Protein AF-A0A353LV54-F1 (afdb_monomer_lite)

Radius of gyration: 18.39 Å; chains: 1; bounding box: 52×42×46 Å

Secondary structure (DSSP, 8-state):
-----TT---------TT--SSS-----S-SS--EEESTTBTTTT--SGGGGG-TTSGGGTTSHHHHHHHHHHHHHTT--EEEEPP-SS--BTTTTBT--B--HHHHHHHHHTT-SSPEEEE---TTSS--HHHHHHHHHHH-

Sequence (143 aa):
MGKIGEHGKLVDIKRGPFDPGGQPTVDSPNDLWLGLFAWNANSGCTASRATLKHPDGGQQIWRWDNASQLLQQADRMGLEFHLAAARWVGHGGDSRFHESFLEALSATPAAAAITENILGLATGHVTYGFHPMHFAKFGATVD

Structure (mmCIF, N/CA/C/O backbone):
data_AF-A0A353LV54-F1
#
_entry.id   AF-A0A353LV54-F1
#
loop_
_atom_site.group_PDB
_atom_site.id
_atom_site.type_symbol
_atom_site.label_atom_id
_atom_site.label_alt_id
_atom_site.label_comp_id
_atom_site.label_asym_id
_atom_site.label_entity_id
_atom_site.label_seq_id
_atom_site.pdbx_PDB_ins_code
_atom_site.Cartn_x
_atom_site.Cartn_y
_atom_site.Cartn_z
_atom_site.occupancy
_atom_site.B_iso_or_equiv
_atom_site.auth_seq_id
_atom_site.auth_comp_id
_atom_site.auth_asym_id
_atom_site.auth_atom_id
_atom_site.pdbx_PDB_model_num
ATOM 1 N N . MET A 1 1 ? -25.049 14.490 25.457 1.00 41.12 1 MET A N 1
ATOM 2 C CA . MET A 1 1 ? -24.649 15.637 26.300 1.00 41.12 1 MET A CA 1
ATOM 3 C C . MET A 1 1 ? -23.149 15.825 26.116 1.00 41.12 1 MET A C 1
ATOM 5 O O . MET A 1 1 ? -22.396 14.971 26.552 1.00 41.12 1 MET A O 1
ATOM 9 N N . GLY A 1 2 ? -22.734 16.869 25.401 1.00 37.47 2 GLY A N 1
ATOM 10 C CA . GLY A 1 2 ? -21.333 17.209 25.132 1.00 37.47 2 GLY A CA 1
ATOM 11 C C . GLY A 1 2 ? -21.310 18.438 24.228 1.00 37.47 2 GLY A C 1
ATOM 12 O O . GLY A 1 2 ? -21.745 18.359 23.084 1.00 37.47 2 GLY A O 1
ATOM 13 N N . LYS A 1 3 ? -20.949 19.599 24.781 1.00 42.56 3 LYS A N 1
ATOM 14 C CA . LYS A 1 3 ? -20.939 20.876 24.059 1.00 42.56 3 LYS A CA 1
ATOM 15 C C . LYS A 1 3 ? -19.738 20.908 23.112 1.00 42.56 3 LYS A C 1
ATOM 17 O O . LYS A 1 3 ? -18.603 20.941 23.574 1.00 42.56 3 LYS A O 1
ATOM 22 N N . ILE A 1 4 ? -20.004 20.940 21.811 1.00 47.62 4 ILE A N 1
ATOM 23 C CA . ILE A 1 4 ? -19.052 21.416 20.803 1.00 47.62 4 ILE A CA 1
ATOM 24 C C . ILE A 1 4 ? -18.929 22.941 20.945 1.00 47.62 4 ILE A C 1
ATOM 26 O O . ILE A 1 4 ? -19.934 23.628 21.128 1.00 47.62 4 ILE A O 1
ATOM 30 N N . GLY A 1 5 ? -17.694 23.448 20.970 1.00 44.75 5 GLY A N 1
ATOM 31 C CA . GLY A 1 5 ? -17.368 24.839 21.298 1.00 44.75 5 GLY A CA 1
ATOM 32 C C . GLY A 1 5 ? -18.063 25.885 20.416 1.00 44.75 5 GLY A C 1
ATOM 33 O O . GLY A 1 5 ? -18.464 25.607 19.287 1.00 44.75 5 GLY A O 1
ATOM 34 N N . GLU A 1 6 ? -18.164 27.108 20.942 1.00 53.19 6 GLU A N 1
ATOM 35 C CA . GLU A 1 6 ? -18.958 28.257 20.455 1.00 53.19 6 GLU A CA 1
ATOM 36 C C . GLU A 1 6 ? -18.625 28.781 19.036 1.00 53.19 6 GLU A C 1
ATOM 38 O O . GLU A 1 6 ? -19.168 29.794 18.598 1.00 53.19 6 GLU A O 1
ATOM 43 N N . HIS A 1 7 ? -17.779 28.085 18.272 1.00 55.62 7 HIS A N 1
ATOM 44 C CA . HIS A 1 7 ? -17.372 28.473 16.916 1.00 55.62 7 HIS A CA 1
ATOM 45 C C . HIS A 1 7 ? -17.544 27.373 15.853 1.00 55.62 7 HIS A C 1
ATOM 47 O O . HIS A 1 7 ? -17.161 27.572 14.700 1.00 55.62 7 HIS A O 1
ATOM 53 N N . GLY A 1 8 ? -18.151 26.231 16.188 1.00 53.44 8 GLY A N 1
ATOM 54 C CA . GLY A 1 8 ? -18.493 25.211 15.195 1.00 53.44 8 GLY A CA 1
ATOM 55 C C . GLY A 1 8 ? -19.695 25.638 14.351 1.00 53.44 8 GLY A C 1
ATOM 56 O O . GLY A 1 8 ? -20.818 25.672 14.848 1.00 53.44 8 GLY A O 1
ATOM 57 N N . LYS A 1 9 ? -19.497 25.944 13.061 1.00 52.66 9 LYS A N 1
ATOM 58 C CA . LYS A 1 9 ? -20.625 26.016 12.119 1.00 52.66 9 LYS A CA 1
ATOM 59 C C . LYS A 1 9 ? -21.262 24.629 12.038 1.00 52.66 9 LYS A C 1
ATOM 61 O O . LYS A 1 9 ? -20.608 23.684 11.606 1.00 52.66 9 LYS A O 1
ATOM 66 N N . LEU A 1 10 ? -22.535 24.521 12.414 1.00 56.22 10 LEU A N 1
ATOM 67 C CA . LEU A 1 10 ? -23.354 23.362 12.068 1.00 56.22 10 LEU A CA 1
ATOM 68 C C . LEU A 1 10 ? -23.458 23.323 10.540 1.00 56.22 10 LEU A C 1
ATOM 70 O O . LEU A 1 10 ? -24.070 24.200 9.929 1.00 56.22 10 LEU A O 1
ATOM 74 N N . VAL A 1 11 ? -22.778 22.361 9.920 1.00 56.69 11 VAL A N 1
ATOM 75 C CA . VAL A 1 11 ? -22.895 22.110 8.484 1.00 56.69 11 VAL A CA 1
ATOM 76 C C . VAL A 1 11 ? -24.176 21.318 8.273 1.00 56.69 11 VAL A C 1
ATOM 78 O O . VAL A 1 11 ? -24.394 20.297 8.920 1.00 56.69 11 VAL A O 1
ATOM 81 N N . ASP A 1 12 ? -25.029 21.806 7.381 1.00 60.03 12 ASP A N 1
ATOM 82 C CA . ASP A 1 12 ? -26.249 21.110 6.997 1.00 60.03 12 ASP A CA 1
ATOM 83 C C . ASP A 1 12 ? -25.862 19.853 6.197 1.00 60.03 12 ASP A C 1
ATOM 85 O O . ASP A 1 12 ? -25.416 19.944 5.049 1.00 60.03 12 ASP A O 1
ATOM 89 N N . ILE A 1 13 ? -25.943 18.678 6.829 1.00 63.44 13 ILE A N 1
ATOM 90 C CA . ILE A 1 13 ? -25.617 17.398 6.189 1.00 63.44 13 ILE A CA 1
ATOM 91 C C . ILE A 1 13 ? -26.779 17.036 5.261 1.00 63.44 13 ILE A C 1
ATOM 93 O O . ILE A 1 13 ? -27.743 16.379 5.654 1.00 63.44 13 ILE A O 1
ATOM 97 N N . LYS A 1 14 ? -26.699 17.486 4.006 1.00 56.94 14 LYS A N 1
ATOM 98 C CA . LYS A 1 14 ? -27.649 17.091 2.963 1.00 56.94 14 LYS A CA 1
ATOM 99 C C . LYS A 1 14 ? -27.369 15.654 2.533 1.00 56.94 14 LYS A C 1
ATOM 101 O O . LYS A 1 14 ? -26.435 15.407 1.776 1.00 56.94 14 LYS A O 1
ATOM 106 N N . ARG A 1 15 ? -28.204 14.723 2.993 1.00 59.19 15 ARG A N 1
ATOM 107 C CA . ARG A 1 15 ? -28.181 13.325 2.548 1.00 59.19 15 ARG A CA 1
ATOM 108 C C . ARG A 1 15 ? -28.816 13.216 1.164 1.00 59.19 15 ARG A C 1
ATOM 110 O O . ARG A 1 15 ? -29.955 13.640 0.964 1.00 59.19 15 ARG A O 1
ATOM 117 N N . GLY A 1 16 ? -28.065 12.701 0.196 1.00 62.25 16 GLY A N 1
ATOM 118 C CA . GLY A 1 16 ? -28.590 12.399 -1.135 1.00 62.25 16 GLY A CA 1
ATOM 119 C C . GLY A 1 16 ? -29.460 11.134 -1.121 1.00 62.25 16 GLY A C 1
ATOM 120 O O . GLY A 1 16 ? -29.338 10.321 -0.212 1.00 62.25 16 GLY A O 1
ATOM 121 N N . PRO A 1 17 ? -30.301 10.899 -2.143 1.00 61.00 17 PRO A N 1
ATOM 122 C CA . PRO A 1 17 ? -31.118 9.679 -2.244 1.00 61.00 17 PRO A CA 1
ATOM 123 C C . PRO A 1 17 ? -30.295 8.382 -2.397 1.00 61.00 17 PRO A C 1
ATOM 125 O O . PRO A 1 17 ? -30.857 7.295 -2.327 1.00 61.00 17 PRO A O 1
ATOM 128 N N . PHE A 1 18 ? -28.980 8.502 -2.605 1.00 55.41 18 PHE A N 1
ATOM 129 C CA . PHE A 1 18 ? -28.014 7.402 -2.683 1.00 55.41 18 PHE A CA 1
ATOM 130 C C . PHE A 1 18 ? -26.989 7.436 -1.540 1.00 55.41 18 PHE A C 1
ATOM 132 O O . PHE A 1 18 ? -25.956 6.787 -1.638 1.00 55.41 18 PHE A O 1
ATOM 139 N N . ASP A 1 19 ? -27.232 8.231 -0.496 1.00 58.50 19 ASP A N 1
ATOM 140 C CA . ASP A 1 19 ? -26.390 8.271 0.697 1.00 58.50 19 ASP A CA 1
ATOM 141 C C . ASP A 1 19 ? -26.791 7.113 1.633 1.00 58.50 19 ASP A C 1
ATOM 143 O O . ASP A 1 19 ? -27.881 7.170 2.215 1.00 58.50 19 ASP A O 1
ATOM 147 N N . PRO A 1 20 ? -25.964 6.059 1.790 1.00 57.34 20 PRO A N 1
ATOM 148 C CA . PRO A 1 20 ? -26.290 4.908 2.634 1.00 57.34 20 PRO A CA 1
ATOM 149 C C . PRO A 1 20 ? -26.291 5.231 4.141 1.00 57.34 20 PRO A C 1
ATOM 151 O O . PRO A 1 20 ? -26.580 4.353 4.948 1.00 57.34 20 PRO A O 1
ATOM 154 N N . GLY A 1 21 ? -26.013 6.479 4.537 1.00 57.75 21 GLY A N 1
ATOM 155 C CA . GLY A 1 21 ? -25.902 6.899 5.936 1.00 57.75 21 GLY A CA 1
ATOM 156 C C . GLY A 1 21 ? -24.558 7.543 6.284 1.00 57.75 21 GLY A C 1
ATOM 157 O O . GLY A 1 21 ? -24.277 7.716 7.469 1.00 57.75 21 GLY A O 1
ATOM 158 N N . GLY A 1 22 ? -23.767 7.932 5.280 1.00 54.16 22 GLY A N 1
ATOM 159 C CA . GLY A 1 22 ? -22.385 8.397 5.383 1.00 54.16 22 GLY A CA 1
ATOM 160 C C . GLY A 1 22 ? -21.384 7.421 4.754 1.00 54.16 22 GLY A C 1
ATOM 161 O O . GLY A 1 22 ? -21.727 6.295 4.405 1.00 54.16 22 GLY A O 1
ATOM 162 N N . GLN A 1 23 ? -20.127 7.858 4.606 1.00 57.06 23 GLN A N 1
ATOM 163 C CA . GLN A 1 23 ? -19.002 6.922 4.458 1.00 57.06 23 GLN A CA 1
ATOM 164 C C . GLN A 1 23 ? -18.913 6.041 5.716 1.00 57.06 23 GLN A C 1
ATOM 166 O O . GLN A 1 23 ? -19.336 6.513 6.778 1.00 57.06 23 GLN A O 1
ATOM 171 N N . PRO A 1 24 ? -18.344 4.822 5.636 1.00 56.62 24 PRO A N 1
ATOM 172 C CA . PRO A 1 24 ? -18.054 4.017 6.816 1.00 56.62 24 PRO A CA 1
ATOM 173 C C . PRO A 1 24 ? -17.394 4.892 7.879 1.00 56.62 24 PRO A C 1
ATOM 175 O O . PRO A 1 24 ? -16.369 5.533 7.624 1.00 56.62 24 PRO A O 1
ATOM 178 N N . THR A 1 25 ? -18.018 4.988 9.051 1.00 57.50 25 THR A N 1
ATOM 179 C CA . THR A 1 25 ? -17.421 5.681 10.186 1.00 57.50 25 THR A CA 1
ATOM 180 C C . THR A 1 25 ? -16.302 4.798 10.697 1.00 57.50 25 THR A C 1
ATOM 182 O O . THR A 1 25 ? -16.524 3.840 11.432 1.00 57.50 25 THR A O 1
ATOM 185 N N . VAL A 1 26 ? -15.091 5.090 10.240 1.00 63.94 26 VAL A N 1
ATOM 186 C CA . VAL A 1 26 ? -13.870 4.614 10.880 1.00 63.94 26 VAL A CA 1
ATOM 187 C C . VAL A 1 26 ? -13.774 5.309 12.230 1.00 63.94 26 VAL A C 1
ATOM 189 O O . VAL A 1 26 ? -13.315 6.446 12.334 1.00 63.94 26 VAL A O 1
ATOM 192 N N . ASP A 1 27 ? -14.284 4.641 13.255 1.00 74.31 27 ASP A N 1
ATOM 193 C CA . ASP A 1 27 ? -14.126 5.076 14.632 1.00 74.31 27 ASP A CA 1
ATOM 194 C C . ASP A 1 27 ? -12.737 4.639 15.104 1.00 74.31 27 ASP A C 1
ATOM 196 O O . ASP A 1 27 ? -12.442 3.449 15.194 1.00 74.31 27 ASP A O 1
ATOM 200 N N . SER A 1 28 ? -11.871 5.606 15.407 1.00 83.75 28 SER A N 1
ATOM 201 C CA . SER A 1 28 ? -10.602 5.349 16.092 1.00 83.75 28 SER A CA 1
ATOM 202 C C . SER A 1 28 ? -10.646 5.956 17.493 1.00 83.75 28 SER A C 1
ATOM 204 O O . SER A 1 28 ? -11.153 7.070 17.659 1.00 83.75 28 SER A O 1
ATOM 206 N N . PRO A 1 29 ? -10.099 5.268 18.512 1.00 86.44 29 PRO A N 1
ATOM 207 C CA . PRO A 1 29 ? -9.936 5.838 19.845 1.00 86.44 29 PRO A CA 1
ATOM 208 C C . PRO A 1 29 ? -8.820 6.898 19.915 1.00 86.44 29 PRO A C 1
ATOM 210 O O . PRO A 1 29 ? -8.644 7.510 20.968 1.00 86.44 29 PRO A O 1
ATOM 213 N N . ASN A 1 30 ? -8.047 7.091 18.839 1.00 87.31 30 ASN A N 1
ATOM 214 C CA . ASN A 1 30 ? -6.890 7.979 18.800 1.00 87.31 30 ASN A CA 1
ATOM 215 C C . ASN A 1 30 ? -7.223 9.327 18.143 1.00 87.31 30 ASN A C 1
ATOM 217 O O . ASN A 1 30 ? -7.805 9.385 17.060 1.00 87.31 30 ASN A O 1
ATOM 221 N N . ASP A 1 31 ? -6.743 10.417 18.750 1.00 91.31 31 ASP A N 1
ATOM 222 C CA . ASP A 1 31 ? -6.840 11.771 18.178 1.00 91.31 31 ASP A CA 1
ATOM 223 C C . ASP A 1 31 ? -5.971 11.947 16.916 1.00 91.31 31 ASP A C 1
ATOM 225 O O . ASP A 1 31 ? -6.236 12.813 16.080 1.00 91.31 31 ASP A O 1
ATOM 229 N N . LEU A 1 32 ? -4.913 11.138 16.780 1.00 93.75 32 LEU A N 1
ATOM 230 C CA . LEU A 1 32 ? -4.019 11.111 15.625 1.00 93.75 32 LEU A CA 1
ATOM 231 C C . LEU A 1 32 ? -4.088 9.744 14.956 1.00 93.75 32 LEU A C 1
ATOM 233 O O . LEU A 1 32 ? -3.754 8.741 15.581 1.00 93.75 32 LEU A O 1
ATOM 237 N N . TRP A 1 33 ? -4.432 9.734 13.671 1.00 94.38 33 TRP A N 1
ATOM 238 C CA . TRP A 1 33 ? -4.431 8.514 12.873 1.00 94.38 33 TRP A CA 1
ATOM 239 C C . TRP A 1 33 ? -3.066 8.264 12.258 1.00 94.38 33 TRP A C 1
ATOM 241 O O . TRP A 1 33 ? -2.437 9.164 11.691 1.00 94.38 33 TRP A O 1
ATOM 251 N N . LEU A 1 34 ? -2.638 7.014 12.326 1.00 96.19 34 LEU A N 1
ATOM 252 C CA . LEU A 1 34 ? -1.410 6.524 11.736 1.00 96.19 34 LEU A CA 1
ATOM 253 C C . LEU A 1 34 ? -1.747 5.422 10.737 1.00 96.19 34 LEU A C 1
ATOM 255 O O . LEU A 1 34 ? -2.635 4.601 10.950 1.00 96.19 34 LEU A O 1
ATOM 259 N N . GLY A 1 35 ? -1.005 5.385 9.633 1.00 95.56 35 GLY A N 1
ATOM 260 C CA . GLY A 1 35 ? -1.267 4.405 8.595 1.00 95.56 35 GLY A CA 1
ATOM 261 C C . GLY A 1 35 ? -0.050 3.994 7.792 1.00 95.56 35 GLY A C 1
ATOM 262 O O . GLY A 1 35 ? 0.969 4.688 7.743 1.00 95.56 35 GLY A O 1
ATOM 263 N N . LEU A 1 36 ? -0.174 2.836 7.148 1.00 95.94 36 LEU A N 1
ATOM 264 C CA . LEU A 1 36 ? 0.842 2.309 6.245 1.00 95.94 36 LEU A CA 1
ATOM 265 C C . LEU A 1 36 ? 0.659 2.864 4.840 1.00 95.94 36 LEU A C 1
ATOM 267 O O . LEU A 1 36 ? -0.406 2.734 4.243 1.00 95.94 36 LEU A O 1
ATOM 271 N N . PHE A 1 37 ? 1.727 3.401 4.259 1.00 96.75 37 PHE A N 1
ATOM 272 C CA . PHE A 1 37 ? 1.704 3.924 2.898 1.00 96.75 37 PHE A CA 1
ATOM 273 C C . PHE A 1 37 ? 2.697 3.203 1.987 1.00 96.75 37 PHE A C 1
ATOM 275 O O . PHE A 1 37 ? 3.799 2.853 2.409 1.00 96.75 37 PHE A O 1
ATOM 282 N N . ALA A 1 38 ? 2.300 3.012 0.723 1.00 95.00 38 ALA A N 1
ATOM 283 C CA . ALA A 1 38 ? 3.124 2.433 -0.343 1.00 95.00 38 ALA A CA 1
ATOM 284 C C . ALA A 1 38 ? 3.684 1.031 -0.028 1.00 95.00 38 ALA A C 1
ATOM 286 O O . ALA A 1 38 ? 4.717 0.632 -0.564 1.00 95.00 38 ALA A O 1
ATOM 287 N N . TRP A 1 39 ? 2.987 0.259 0.810 1.00 95.44 39 TRP A N 1
ATOM 288 C CA . TRP A 1 39 ? 3.334 -1.130 1.128 1.00 95.44 39 TRP A CA 1
ATOM 289 C C . TRP A 1 39 ? 3.267 -2.048 -0.103 1.00 95.44 39 TRP A C 1
ATOM 291 O O . TRP A 1 39 ? 3.985 -3.039 -0.189 1.00 95.44 39 TRP A O 1
ATOM 301 N N . ASN A 1 40 ? 2.434 -1.693 -1.083 1.00 96.50 40 ASN A N 1
ATOM 302 C CA . ASN A 1 40 ? 2.197 -2.444 -2.312 1.00 96.50 40 ASN A CA 1
ATOM 303 C C . ASN A 1 40 ? 3.231 -2.168 -3.416 1.00 96.50 40 ASN A C 1
ATOM 305 O O . ASN A 1 40 ? 3.039 -2.633 -4.536 1.00 96.50 40 ASN A O 1
ATOM 309 N N . ALA A 1 41 ? 4.292 -1.404 -3.139 1.00 95.31 41 ALA A N 1
ATOM 310 C CA . ALA A 1 41 ? 5.314 -1.012 -4.109 1.00 95.31 41 ALA A CA 1
ATOM 311 C C . ALA A 1 41 ? 6.716 -1.388 -3.617 1.00 95.31 41 ALA A C 1
ATOM 313 O O . ALA A 1 41 ? 7.040 -1.203 -2.444 1.00 95.31 41 ALA A O 1
ATOM 314 N N . ASN A 1 42 ? 7.586 -1.882 -4.502 1.00 93.62 42 ASN A N 1
ATOM 315 C CA . ASN A 1 42 ? 8.973 -2.131 -4.121 1.00 93.62 42 ASN A CA 1
ATOM 316 C C . ASN A 1 42 ? 9.651 -0.839 -3.640 1.00 93.62 42 ASN A C 1
ATOM 318 O O . ASN A 1 42 ? 9.474 0.243 -4.192 1.00 93.62 42 ASN A O 1
ATOM 322 N N . SER A 1 43 ? 10.450 -0.971 -2.590 1.00 93.00 43 SER A N 1
ATOM 323 C CA . SER A 1 43 ? 11.164 0.106 -1.903 1.00 93.00 43 SER A CA 1
ATOM 324 C C . SER A 1 43 ? 10.295 1.127 -1.167 1.00 93.00 43 SER A C 1
ATOM 326 O O . SER A 1 43 ? 10.852 2.087 -0.634 1.00 93.00 43 SER A O 1
ATOM 328 N N . GLY A 1 44 ? 8.975 0.926 -1.068 1.00 91.88 44 GLY A N 1
ATOM 329 C CA . GLY A 1 44 ? 8.082 1.767 -0.264 1.00 91.88 44 GLY A CA 1
ATOM 330 C C . GLY A 1 44 ? 8.252 3.250 -0.580 1.00 91.88 44 GLY A C 1
ATOM 331 O O . GLY A 1 44 ? 8.132 3.660 -1.728 1.00 91.88 44 GLY A O 1
ATOM 332 N N . CYS A 1 45 ? 8.603 4.065 0.414 1.00 92.25 45 CYS A N 1
ATOM 333 C CA . CYS A 1 45 ? 8.874 5.498 0.228 1.00 92.25 45 CYS A CA 1
ATOM 334 C C . CYS A 1 45 ? 10.371 5.838 0.092 1.00 92.25 45 CYS A C 1
ATOM 336 O O . CYS A 1 45 ? 10.762 6.996 0.224 1.00 92.25 45 CYS A O 1
ATOM 338 N N . THR A 1 46 ? 11.239 4.851 -0.136 1.00 91.88 46 THR A N 1
ATOM 339 C CA . THR A 1 46 ? 12.697 5.023 -0.106 1.00 91.88 46 THR A CA 1
ATOM 340 C C . THR A 1 46 ? 13.323 4.860 -1.491 1.00 91.88 46 THR A C 1
ATOM 342 O O . THR A 1 46 ? 13.731 3.771 -1.897 1.00 91.88 46 THR A O 1
ATOM 345 N N . ALA A 1 47 ? 13.492 5.974 -2.204 1.00 92.31 47 ALA A N 1
ATOM 346 C CA . ALA A 1 47 ? 14.159 6.022 -3.507 1.00 92.31 47 ALA A CA 1
ATOM 347 C C . ALA A 1 47 ? 15.697 5.939 -3.385 1.00 92.31 47 ALA A C 1
ATOM 349 O O . ALA A 1 47 ? 16.416 6.894 -3.668 1.00 92.31 47 ALA A O 1
ATOM 350 N N . SER A 1 48 ? 16.225 4.795 -2.935 1.00 91.62 48 SER A N 1
ATOM 351 C CA . SER A 1 48 ? 17.665 4.605 -2.707 1.00 91.62 48 SER A CA 1
ATOM 352 C C . SER A 1 48 ? 18.158 3.213 -3.091 1.00 91.62 48 SER A C 1
ATOM 354 O O . SER A 1 48 ? 17.492 2.207 -2.843 1.00 91.62 48 SER A O 1
ATOM 356 N N . ARG A 1 49 ? 19.401 3.145 -3.593 1.00 91.50 49 ARG A N 1
ATOM 357 C CA . ARG A 1 49 ? 20.143 1.894 -3.841 1.00 91.50 49 ARG A CA 1
ATOM 358 C C . ARG A 1 49 ? 20.365 1.067 -2.572 1.00 91.50 49 ARG A C 1
ATOM 360 O O . ARG A 1 49 ? 20.628 -0.126 -2.667 1.00 91.50 49 ARG A O 1
ATOM 367 N N . ALA A 1 50 ? 20.258 1.670 -1.386 1.00 89.75 50 ALA A N 1
ATOM 368 C CA . ALA A 1 50 ? 20.342 0.937 -0.124 1.00 89.75 50 ALA A CA 1
ATOM 369 C C . ALA A 1 50 ? 19.276 -0.170 -0.024 1.00 89.75 50 ALA A C 1
ATOM 371 O O . ALA A 1 50 ? 19.552 -1.231 0.528 1.00 89.75 50 ALA A O 1
ATOM 372 N N . THR A 1 51 ? 18.105 0.035 -0.637 1.00 90.12 51 THR A N 1
ATOM 373 C CA . THR A 1 51 ? 17.010 -0.950 -0.653 1.00 90.12 51 THR A CA 1
ATOM 374 C C . THR A 1 51 ? 17.357 -2.236 -1.407 1.00 90.12 51 THR A C 1
ATOM 376 O O . THR A 1 51 ? 16.768 -3.273 -1.126 1.00 90.12 51 THR A O 1
ATOM 379 N N . LEU A 1 52 ? 18.341 -2.195 -2.315 1.00 87.38 52 LEU A N 1
ATOM 380 C CA . LEU A 1 52 ? 18.786 -3.341 -3.118 1.00 87.38 52 LEU A CA 1
ATOM 381 C C . LEU A 1 52 ? 19.685 -4.312 -2.348 1.00 87.38 52 LEU A C 1
ATOM 383 O O . LEU A 1 52 ? 19.893 -5.435 -2.795 1.00 87.38 52 LEU A O 1
ATOM 387 N N . LYS A 1 53 ? 20.271 -3.877 -1.227 1.00 85.62 53 LYS A N 1
ATOM 388 C CA . LYS A 1 53 ? 21.285 -4.660 -0.505 1.00 85.62 53 LYS A CA 1
ATOM 389 C C . LYS A 1 53 ? 20.703 -5.842 0.266 1.00 85.62 53 LYS A C 1
ATOM 391 O O . LYS A 1 53 ? 21.434 -6.777 0.574 1.00 85.62 53 LYS A O 1
ATOM 396 N N . HIS A 1 54 ? 19.416 -5.782 0.594 1.00 78.00 54 HIS A N 1
ATOM 397 C CA . HIS A 1 54 ? 18.746 -6.783 1.410 1.00 78.00 54 HIS A CA 1
ATOM 398 C C . HIS A 1 54 ? 17.716 -7.516 0.548 1.00 78.00 54 HIS A C 1
ATOM 400 O O . HIS A 1 54 ? 16.729 -6.891 0.152 1.00 78.00 54 HIS A O 1
ATOM 406 N N . PRO A 1 55 ? 17.932 -8.809 0.243 1.00 65.75 55 PRO A N 1
ATOM 407 C CA . PRO A 1 55 ? 17.056 -9.564 -0.644 1.00 65.75 55 PRO A CA 1
ATOM 408 C C . PRO A 1 55 ? 15.639 -9.719 -0.098 1.00 65.75 55 PRO A C 1
ATOM 410 O O . PRO A 1 55 ? 14.749 -9.857 -0.923 1.00 65.75 55 PRO 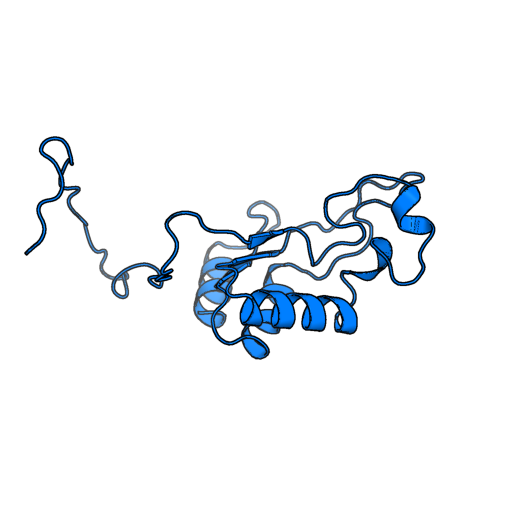A O 1
ATOM 413 N N . ASP A 1 56 ? 15.436 -9.597 1.220 1.00 70.62 56 ASP A N 1
ATOM 414 C CA . ASP A 1 56 ? 14.126 -9.596 1.900 1.00 70.62 56 ASP A CA 1
ATOM 415 C C . ASP A 1 56 ? 13.711 -8.193 2.391 1.00 70.62 56 ASP A C 1
ATOM 417 O O . ASP A 1 56 ? 12.744 -8.028 3.127 1.00 70.62 56 ASP A O 1
ATOM 421 N N . GLY A 1 57 ? 14.481 -7.161 2.030 1.00 75.56 57 GLY A N 1
ATOM 422 C CA . GLY A 1 57 ? 14.276 -5.790 2.493 1.00 75.56 57 GLY A CA 1
ATOM 423 C C . GLY A 1 57 ? 13.273 -5.009 1.645 1.00 75.56 57 GLY A C 1
ATOM 424 O O . GLY A 1 57 ? 12.363 -5.563 1.030 1.00 75.56 57 GLY A O 1
ATOM 425 N N . GLY A 1 58 ? 13.477 -3.689 1.564 1.00 83.06 58 GLY A N 1
ATOM 426 C CA . GLY A 1 58 ? 12.571 -2.753 0.886 1.00 83.06 58 GLY A CA 1
ATOM 427 C C . GLY A 1 58 ? 12.106 -3.204 -0.504 1.00 83.06 58 GLY A C 1
ATOM 428 O O . GLY A 1 58 ? 10.947 -3.012 -0.849 1.00 83.06 58 GLY A O 1
ATOM 429 N N . GLN A 1 59 ? 12.959 -3.867 -1.288 1.00 90.12 59 GLN A N 1
ATOM 430 C CA . GLN A 1 59 ? 12.621 -4.330 -2.641 1.00 90.12 59 GLN A CA 1
ATOM 431 C C . GLN A 1 59 ? 11.511 -5.389 -2.707 1.00 90.12 59 GLN A C 1
ATOM 433 O O . GLN A 1 59 ? 10.871 -5.518 -3.748 1.00 90.12 59 GLN A O 1
ATOM 438 N N . GLN A 1 60 ? 11.257 -6.132 -1.629 1.00 92.31 60 GLN A N 1
ATOM 439 C CA . GLN A 1 60 ? 10.278 -7.223 -1.632 1.00 92.31 60 GLN A CA 1
ATOM 440 C C . GLN A 1 60 ? 9.024 -6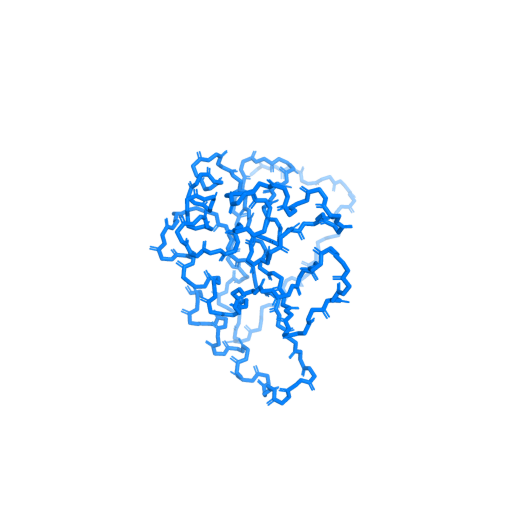.939 -0.819 1.00 92.31 60 GLN A C 1
ATOM 442 O O . GLN A 1 60 ? 8.176 -7.825 -0.735 1.00 92.31 60 GLN A O 1
ATOM 447 N N . ILE A 1 61 ? 8.881 -5.753 -0.220 1.00 91.69 61 ILE A N 1
ATOM 448 C CA . ILE A 1 61 ? 7.738 -5.461 0.664 1.00 91.69 61 ILE A CA 1
ATOM 449 C C . ILE A 1 61 ? 6.388 -5.677 -0.032 1.00 91.69 61 ILE A C 1
ATOM 451 O O . ILE A 1 61 ? 5.438 -6.113 0.598 1.00 91.69 61 ILE A O 1
ATOM 455 N N . TRP A 1 62 ? 6.340 -5.439 -1.345 1.00 93.75 62 TRP A N 1
ATOM 456 C CA . TRP A 1 62 ? 5.149 -5.580 -2.179 1.00 93.75 62 TRP A CA 1
ATOM 457 C C . TRP A 1 62 ? 4.778 -7.030 -2.496 1.00 93.75 62 TRP A C 1
ATOM 459 O O . TRP A 1 62 ? 3.660 -7.278 -2.939 1.00 93.75 62 TRP A O 1
ATOM 469 N N . ARG A 1 63 ? 5.697 -7.995 -2.340 1.00 95.25 63 ARG A N 1
ATOM 470 C CA . ARG A 1 63 ? 5.371 -9.405 -2.581 1.00 95.25 63 ARG A CA 1
ATOM 471 C C . ARG A 1 63 ? 4.293 -9.818 -1.596 1.00 95.25 63 ARG A C 1
ATOM 473 O O . ARG A 1 63 ? 4.427 -9.533 -0.411 1.00 95.25 63 ARG A O 1
ATOM 480 N N . TRP A 1 64 ? 3.261 -10.505 -2.079 1.00 95.56 64 TRP A N 1
ATOM 481 C CA . TRP A 1 64 ? 2.062 -10.777 -1.286 1.00 95.56 64 TRP A CA 1
ATOM 482 C C . TRP A 1 64 ? 2.355 -11.403 0.084 1.00 95.56 64 TRP A C 1
ATOM 484 O O . TRP A 1 64 ? 1.835 -10.926 1.087 1.00 95.56 64 TRP A O 1
ATOM 494 N N . ASP A 1 65 ? 3.252 -12.387 0.158 1.00 95.25 65 ASP A N 1
ATOM 495 C CA . ASP A 1 65 ? 3.625 -13.032 1.425 1.00 95.25 65 ASP A CA 1
ATOM 496 C C . ASP A 1 65 ? 4.237 -12.057 2.448 1.00 95.25 65 ASP A C 1
ATOM 498 O O . ASP A 1 65 ? 4.010 -12.203 3.645 1.00 95.25 65 ASP A O 1
ATOM 502 N N . ASN A 1 66 ? 4.973 -11.037 1.994 1.00 94.50 66 ASN A N 1
ATOM 503 C CA . ASN A 1 66 ? 5.547 -10.002 2.859 1.00 94.50 66 ASN A CA 1
ATOM 504 C C . ASN A 1 66 ? 4.518 -8.913 3.184 1.00 94.50 66 ASN A C 1
ATOM 506 O O . ASN A 1 66 ? 4.381 -8.496 4.334 1.00 94.50 66 ASN A O 1
ATOM 510 N N . ALA A 1 67 ? 3.785 -8.463 2.166 1.00 96.06 67 ALA A N 1
ATOM 511 C CA . ALA A 1 67 ? 2.765 -7.432 2.283 1.00 96.06 67 ALA A CA 1
ATOM 512 C C . ALA A 1 67 ? 1.646 -7.852 3.244 1.00 96.06 67 ALA A C 1
ATOM 514 O O . ALA A 1 67 ? 1.269 -7.080 4.120 1.00 96.06 67 ALA A O 1
ATOM 515 N N . SER A 1 68 ? 1.154 -9.086 3.116 1.00 97.31 68 SE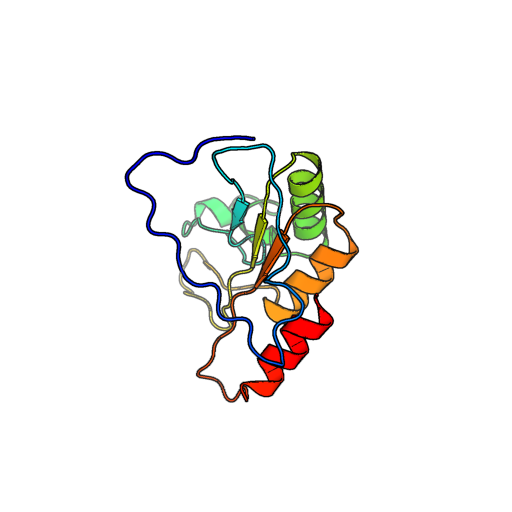R A N 1
ATOM 516 C CA . SER A 1 68 ? 0.112 -9.646 3.983 1.00 97.31 68 SER A CA 1
ATOM 517 C C . SER A 1 68 ? 0.543 -9.683 5.448 1.00 97.31 68 SER A C 1
ATOM 519 O O . SER A 1 68 ? -0.204 -9.228 6.312 1.00 97.31 68 SER A O 1
ATOM 521 N N . GLN A 1 69 ? 1.770 -10.127 5.737 1.00 96.94 69 GLN A N 1
ATOM 522 C CA . GLN A 1 69 ? 2.320 -10.112 7.095 1.00 96.94 69 GLN A CA 1
ATOM 523 C C . GLN A 1 69 ? 2.411 -8.689 7.661 1.00 96.94 69 GLN A C 1
ATOM 525 O O . GLN A 1 69 ? 2.036 -8.461 8.812 1.00 96.94 69 GLN A O 1
ATOM 530 N N . LEU A 1 70 ? 2.868 -7.727 6.851 1.00 96.00 70 LEU A N 1
ATOM 5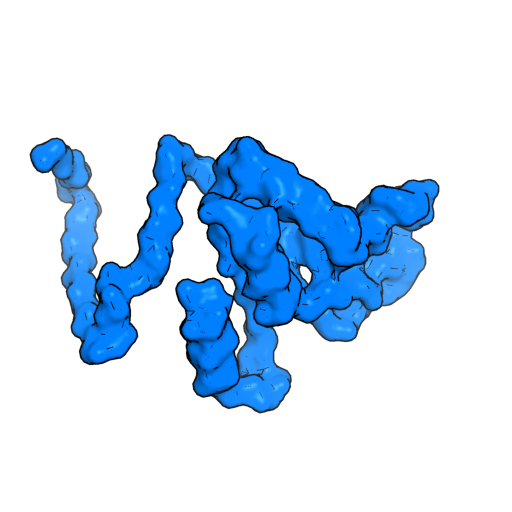31 C CA . LEU A 1 70 ? 2.963 -6.318 7.235 1.00 96.00 70 LEU A CA 1
ATOM 532 C C . LEU A 1 70 ? 1.583 -5.711 7.538 1.00 96.00 70 LEU A C 1
ATOM 534 O O . LEU A 1 70 ? 1.425 -5.034 8.551 1.00 96.00 70 LEU A O 1
ATOM 538 N N . LEU A 1 71 ? 0.587 -5.977 6.690 1.00 98.06 71 LEU A N 1
ATOM 539 C CA . LEU A 1 71 ? -0.790 -5.504 6.853 1.00 98.06 71 LEU A CA 1
ATOM 540 C C . LEU A 1 71 ? -1.448 -6.080 8.106 1.00 98.06 71 LEU A C 1
ATOM 542 O O . LEU A 1 71 ? -1.980 -5.333 8.919 1.00 98.06 71 LEU A O 1
ATOM 546 N N . GLN A 1 72 ? -1.343 -7.392 8.310 1.00 98.31 72 GLN A N 1
ATOM 547 C CA . GLN A 1 72 ? -1.865 -8.045 9.509 1.00 98.31 72 GLN A CA 1
ATOM 548 C C . GLN A 1 72 ? -1.179 -7.551 10.783 1.00 98.31 72 GLN A C 1
ATOM 550 O O . GLN A 1 72 ? -1.799 -7.460 11.840 1.00 98.31 72 GLN A O 1
ATOM 555 N N . GLN A 1 73 ? 0.120 -7.252 10.715 1.00 98.00 73 GLN A N 1
ATOM 556 C CA . GLN A 1 73 ? 0.827 -6.668 11.846 1.00 98.00 73 GLN A CA 1
ATOM 557 C C . GLN A 1 73 ? 0.343 -5.245 12.134 1.00 98.00 73 GLN A C 1
ATOM 559 O O . GLN A 1 73 ? 0.138 -4.919 13.298 1.00 98.00 73 GLN A O 1
ATOM 564 N N . ALA A 1 74 ? 0.141 -4.424 11.104 1.00 97.44 74 ALA A N 1
ATOM 565 C CA . ALA A 1 74 ? -0.396 -3.076 11.249 1.00 97.44 74 ALA A CA 1
ATOM 566 C C . ALA A 1 74 ? -1.798 -3.063 11.861 1.00 97.44 74 ALA A C 1
ATOM 568 O O . ALA A 1 74 ? -2.050 -2.296 12.788 1.00 97.44 74 ALA A O 1
ATOM 569 N N . ASP A 1 75 ? -2.660 -3.962 11.397 1.00 97.19 75 ASP A N 1
ATOM 570 C CA . ASP A 1 75 ? -4.002 -4.165 11.932 1.00 97.19 75 ASP A CA 1
ATOM 571 C C . ASP A 1 75 ? -3.964 -4.552 13.420 1.00 97.19 75 ASP A C 1
ATOM 573 O O . ASP A 1 75 ? -4.562 -3.886 14.261 1.00 97.19 75 ASP A O 1
ATOM 577 N N . ARG A 1 76 ? -3.137 -5.543 13.792 1.00 97.12 76 ARG A N 1
ATOM 578 C CA . ARG A 1 76 ? -2.933 -5.935 15.203 1.00 97.12 76 ARG A CA 1
ATOM 579 C C . ARG A 1 76 ? -2.324 -4.835 16.074 1.00 97.12 76 ARG A C 1
ATOM 581 O O . ARG A 1 76 ? -2.504 -4.855 17.288 1.00 97.12 76 ARG A O 1
ATOM 588 N N . MET A 1 77 ? -1.559 -3.921 15.481 1.00 96.12 77 MET A N 1
ATOM 589 C CA . MET A 1 77 ? -0.989 -2.763 16.174 1.00 96.12 77 MET A CA 1
ATOM 590 C C . MET A 1 77 ? -2.007 -1.634 16.372 1.00 96.12 77 MET A C 1
ATOM 592 O O . MET A 1 77 ? -1.702 -0.689 17.097 1.00 96.12 77 MET A O 1
ATOM 596 N N . GLY A 1 78 ? -3.191 -1.729 15.762 1.00 94.19 78 GLY A N 1
ATOM 597 C CA . GLY A 1 78 ? -4.227 -0.705 15.839 1.00 94.19 78 GLY A CA 1
ATOM 598 C C . GLY A 1 78 ? -3.942 0.518 14.968 1.00 94.19 78 GLY A C 1
ATOM 599 O O . GLY A 1 78 ? -4.373 1.609 15.323 1.00 94.19 78 GLY A O 1
ATOM 600 N N . LEU A 1 79 ? -3.199 0.363 13.863 1.00 95.75 79 LEU A N 1
ATOM 601 C CA . LEU A 1 79 ? -3.098 1.418 12.849 1.00 95.75 79 LEU A CA 1
ATOM 602 C C . LEU A 1 79 ? -4.458 1.597 12.165 1.00 95.75 79 LEU A C 1
ATOM 604 O O . LEU A 1 79 ? -5.102 0.617 11.800 1.00 95.75 79 LEU A O 1
ATOM 608 N N . GLU A 1 80 ? -4.881 2.842 11.961 1.00 95.31 80 GLU A N 1
ATOM 609 C CA . GLU A 1 80 ? -6.232 3.143 11.483 1.00 95.31 80 GLU A CA 1
ATOM 610 C C . GLU A 1 80 ? -6.433 2.839 10.006 1.00 95.31 80 GLU A C 1
ATOM 612 O O . GLU A 1 80 ? -7.542 2.510 9.593 1.00 95.31 80 GLU A O 1
ATOM 617 N N . PHE A 1 81 ? -5.389 2.977 9.186 1.00 96.00 81 PHE A N 1
ATOM 618 C CA . PHE A 1 81 ? -5.530 2.782 7.749 1.00 96.00 81 PHE A CA 1
ATOM 619 C C . PHE A 1 81 ? -4.264 2.271 7.066 1.00 96.00 81 PHE A C 1
ATOM 621 O O . PHE A 1 81 ? -3.135 2.440 7.529 1.00 96.00 81 PHE A O 1
ATOM 628 N N . HIS A 1 82 ? -4.447 1.713 5.878 1.00 97.12 82 HIS A N 1
ATOM 629 C CA . HIS A 1 82 ? -3.383 1.552 4.903 1.00 97.12 82 HIS A CA 1
ATOM 630 C C . HIS A 1 82 ? -3.787 2.196 3.578 1.00 97.12 82 HIS A C 1
ATOM 632 O O . HIS A 1 82 ? -4.949 2.173 3.185 1.00 97.12 82 HIS A O 1
ATOM 638 N N . LEU A 1 83 ? -2.819 2.726 2.837 1.00 97.38 83 LEU A N 1
ATOM 639 C CA . LEU A 1 83 ? -3.037 3.319 1.523 1.00 97.38 83 LEU A CA 1
ATOM 640 C C . LEU A 1 83 ? -2.133 2.657 0.482 1.00 97.38 83 LEU A C 1
ATOM 642 O O . LEU A 1 83 ? -0.906 2.814 0.500 1.00 97.38 83 LEU A O 1
ATOM 646 N N . ALA A 1 84 ? -2.766 1.930 -0.439 1.00 96.94 84 ALA A N 1
ATOM 647 C CA . ALA A 1 84 ? -2.111 1.337 -1.596 1.00 96.94 84 ALA A CA 1
ATOM 648 C C . ALA A 1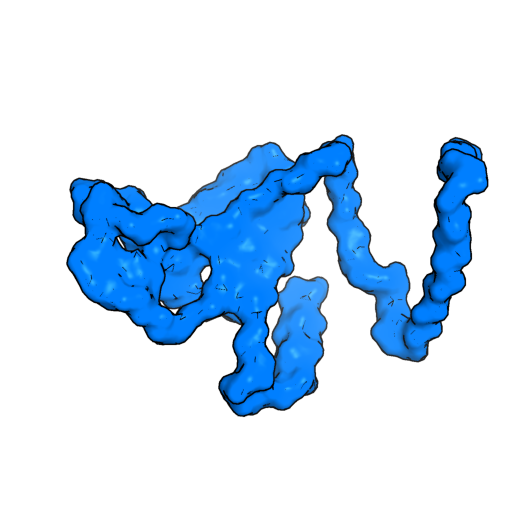 84 ? -1.892 2.401 -2.685 1.00 96.94 84 ALA A C 1
ATOM 650 O O . ALA A 1 84 ? -2.832 3.044 -3.161 1.00 96.94 84 ALA A O 1
ATOM 651 N N . ALA A 1 85 ? -0.637 2.588 -3.091 1.00 95.81 85 ALA A N 1
ATOM 652 C CA . ALA A 1 85 ? -0.254 3.556 -4.109 1.00 95.81 85 ALA A CA 1
ATOM 653 C C . ALA A 1 85 ? -0.546 3.017 -5.517 1.00 95.81 85 ALA A C 1
ATOM 655 O O . ALA A 1 85 ? -0.231 1.871 -5.830 1.00 95.81 85 ALA A O 1
ATOM 656 N N . ALA A 1 86 ? -1.086 3.856 -6.402 1.00 93.75 86 ALA A N 1
ATOM 657 C CA . ALA A 1 86 ? -1.354 3.464 -7.782 1.00 93.75 86 ALA A CA 1
ATOM 658 C C . ALA A 1 86 ? -0.211 3.862 -8.707 1.00 93.75 86 ALA A C 1
ATOM 660 O O . ALA A 1 86 ? 0.083 5.048 -8.886 1.00 93.75 86 ALA A O 1
ATOM 661 N N . ARG A 1 87 ? 0.387 2.876 -9.372 1.00 89.88 87 ARG A N 1
ATOM 662 C CA . ARG A 1 87 ? 1.396 3.101 -10.404 1.00 89.88 87 ARG A CA 1
ATOM 663 C C . ARG A 1 87 ? 1.504 1.888 -11.318 1.00 89.88 87 ARG A C 1
ATOM 665 O O . ARG A 1 87 ? 1.434 0.757 -10.856 1.00 89.88 87 ARG A O 1
ATOM 672 N N . TRP A 1 88 ? 1.690 2.143 -12.610 1.00 88.12 88 TRP A N 1
ATOM 673 C CA . TRP A 1 88 ? 1.912 1.096 -13.615 1.00 88.12 88 TRP A CA 1
ATOM 674 C C . TRP A 1 88 ? 3.311 1.142 -14.224 1.00 88.12 88 TRP A C 1
ATOM 676 O O . TRP A 1 88 ? 3.798 0.133 -14.718 1.00 88.12 88 TRP A O 1
ATOM 686 N N . VAL A 1 89 ? 3.969 2.304 -14.169 1.00 91.19 89 VAL A N 1
ATOM 687 C CA . VAL A 1 89 ? 5.317 2.504 -14.705 1.00 91.19 89 VAL A CA 1
ATOM 688 C C . VAL A 1 89 ? 6.225 3.047 -13.615 1.00 91.19 89 VAL A C 1
ATOM 690 O O . VAL A 1 89 ? 5.897 4.026 -12.930 1.00 91.19 89 VAL A O 1
ATOM 693 N N . GLY A 1 90 ? 7.372 2.396 -13.461 1.00 91.62 90 GLY A N 1
ATOM 694 C CA . GLY A 1 90 ? 8.360 2.783 -12.474 1.00 91.62 90 GLY A CA 1
ATOM 695 C C . GLY A 1 90 ? 9.201 3.989 -12.818 1.00 91.62 90 GLY A C 1
ATOM 696 O O . GLY A 1 90 ? 9.164 4.495 -13.934 1.00 91.62 90 GLY A O 1
ATOM 697 N N . HIS A 1 91 ? 9.966 4.454 -11.830 1.00 92.00 91 HIS A N 1
ATOM 698 C CA . HIS A 1 91 ? 10.902 5.563 -12.035 1.00 92.00 91 HIS A CA 1
ATOM 699 C C . HIS A 1 91 ? 12.192 5.108 -12.729 1.00 92.00 91 HIS A C 1
ATOM 701 O O . HIS A 1 91 ? 12.920 5.938 -13.268 1.00 92.00 91 HIS A O 1
ATOM 707 N N . GLY A 1 92 ? 12.464 3.799 -12.730 1.00 88.94 92 GLY A N 1
ATOM 708 C CA . GLY A 1 92 ? 13.669 3.228 -13.310 1.00 88.94 92 GLY A CA 1
ATOM 709 C C . GLY A 1 92 ? 14.936 3.654 -12.570 1.00 88.94 92 GLY A C 1
ATOM 710 O O . GLY A 1 92 ? 14.925 3.954 -11.371 1.00 88.94 92 GLY A O 1
ATOM 711 N N . GLY A 1 93 ? 16.037 3.689 -13.320 1.00 92.06 93 GLY A N 1
ATOM 712 C CA . GLY A 1 93 ? 17.355 4.044 -12.811 1.00 92.06 93 GLY A CA 1
ATOM 713 C C . GLY A 1 93 ? 17.937 3.004 -11.854 1.00 92.06 93 GLY A C 1
ATOM 714 O O . GLY A 1 93 ? 17.360 1.956 -11.573 1.00 92.06 93 GLY A O 1
ATOM 715 N N . ASP A 1 94 ? 19.110 3.319 -11.318 1.00 92.00 94 ASP A N 1
ATOM 716 C CA . ASP A 1 94 ? 19.896 2.374 -10.526 1.00 92.00 94 ASP A CA 1
ATOM 717 C C . ASP A 1 94 ? 19.230 1.917 -9.227 1.00 92.00 94 ASP A C 1
ATOM 719 O O . ASP A 1 94 ? 19.593 0.873 -8.696 1.00 92.00 94 ASP A O 1
ATOM 723 N N . SER A 1 95 ? 18.312 2.709 -8.666 1.00 90.12 95 SER A N 1
ATOM 724 C CA . SER A 1 95 ? 17.586 2.358 -7.440 1.00 90.12 95 SER A CA 1
ATOM 725 C C . SER A 1 95 ? 16.418 1.414 -7.699 1.00 90.12 95 SER A C 1
ATOM 727 O O . SER A 1 95 ? 15.909 0.824 -6.743 1.00 90.12 95 SER A O 1
ATOM 729 N N . ARG A 1 96 ? 15.994 1.281 -8.966 1.00 91.12 96 ARG A N 1
ATOM 730 C CA . ARG A 1 96 ? 14.839 0.480 -9.382 1.00 91.12 96 ARG A CA 1
ATOM 731 C C . ARG A 1 96 ? 13.581 0.821 -8.584 1.00 91.12 96 ARG A C 1
ATOM 733 O O . ARG A 1 96 ? 12.796 -0.051 -8.214 1.00 91.12 96 ARG A O 1
ATOM 740 N N . PHE A 1 97 ? 13.448 2.095 -8.218 1.00 93.25 97 PHE A N 1
ATOM 741 C CA . PHE A 1 97 ? 12.418 2.559 -7.302 1.00 93.25 97 PHE A CA 1
ATOM 742 C C . PHE A 1 97 ? 11.053 2.463 -7.967 1.00 93.25 97 PHE A C 1
ATOM 744 O O . PHE A 1 97 ? 10.853 3.030 -9.049 1.00 93.25 97 PHE A O 1
ATOM 751 N N . HIS A 1 98 ? 10.111 1.803 -7.286 1.00 93.94 98 HIS A N 1
ATOM 752 C CA . HIS A 1 98 ? 8.761 1.622 -7.803 1.00 93.94 98 HIS A CA 1
ATOM 753 C C . HIS A 1 98 ? 8.807 0.934 -9.176 1.00 93.94 98 HIS A C 1
ATOM 755 O O . HIS A 1 98 ? 8.235 1.440 -10.107 1.00 93.94 98 HIS A O 1
ATOM 761 N N . GLU A 1 99 ? 9.544 -0.148 -9.395 1.00 93.25 99 GLU A N 1
ATOM 762 C CA . GLU A 1 99 ? 9.470 -0.927 -10.649 1.00 93.25 99 GLU A CA 1
ATOM 763 C C . GLU A 1 99 ? 8.483 -2.095 -10.562 1.00 93.25 99 GLU A C 1
ATOM 765 O O . GLU A 1 99 ? 8.158 -2.718 -11.571 1.00 93.25 99 GLU A O 1
ATOM 770 N N . SER A 1 100 ? 8.033 -2.438 -9.357 1.00 92.81 100 SER A N 1
ATOM 771 C CA . SER A 1 100 ? 7.160 -3.584 -9.123 1.00 92.81 100 SER A CA 1
ATOM 772 C C . SER A 1 100 ? 6.112 -3.245 -8.080 1.00 92.81 100 SER A C 1
ATOM 774 O O . SER A 1 100 ? 6.425 -2.653 -7.045 1.00 92.81 100 SER A O 1
ATOM 776 N N . PHE A 1 101 ? 4.867 -3.612 -8.378 1.00 93.62 101 PHE A N 1
ATOM 777 C CA . PHE A 1 101 ? 3.706 -3.213 -7.597 1.00 93.62 101 PHE A CA 1
ATOM 778 C C . PHE A 1 101 ? 2.624 -4.279 -7.631 1.00 93.62 101 PHE A C 1
ATOM 780 O O . PHE A 1 101 ? 2.426 -4.924 -8.663 1.00 93.62 101 PHE A O 1
ATOM 787 N N . LEU A 1 102 ? 1.855 -4.367 -6.551 1.00 96.06 102 LEU A N 1
ATOM 788 C CA . LEU A 1 102 ? 0.498 -4.895 -6.624 1.00 96.06 102 LEU A CA 1
ATOM 789 C C . LEU A 1 102 ? -0.441 -3.764 -7.049 1.00 96.06 102 LEU A C 1
ATOM 791 O O . LEU A 1 102 ? -0.319 -2.633 -6.568 1.00 96.06 102 LEU A O 1
ATOM 795 N N . GLU A 1 103 ? -1.363 -4.058 -7.960 1.00 94.88 103 GLU A N 1
ATOM 796 C CA . GLU A 1 103 ? -2.341 -3.082 -8.441 1.00 94.88 103 GLU A CA 1
ATOM 797 C C . GLU A 1 103 ? -3.261 -2.656 -7.278 1.00 94.88 103 GLU A C 1
ATOM 799 O O . GLU A 1 103 ? -3.766 -3.498 -6.545 1.00 94.88 103 GLU A O 1
ATOM 804 N N . ALA A 1 104 ? -3.439 -1.348 -7.066 1.00 95.88 104 ALA A N 1
ATOM 805 C CA . ALA A 1 104 ? -4.042 -0.807 -5.846 1.00 95.88 104 ALA A CA 1
ATOM 806 C C . ALA A 1 104 ? -5.522 -1.188 -5.655 1.00 95.88 104 ALA A C 1
ATOM 808 O O . ALA A 1 104 ? -5.923 -1.500 -4.534 1.00 95.88 104 ALA A O 1
ATOM 809 N N . LEU A 1 105 ? -6.326 -1.186 -6.723 1.00 94.56 105 LEU A N 1
ATOM 810 C CA . LEU A 1 105 ? -7.757 -1.509 -6.661 1.00 94.56 105 LEU A CA 1
ATOM 811 C C . LEU A 1 105 ? -8.022 -2.990 -6.367 1.00 94.56 105 LEU A C 1
ATOM 813 O O . LEU A 1 105 ? -9.094 -3.320 -5.873 1.00 94.56 105 LEU A O 1
ATOM 817 N N . SER A 1 106 ? -7.066 -3.875 -6.646 1.00 95.19 106 SER A N 1
ATOM 818 C CA . SER A 1 106 ? -7.126 -5.307 -6.330 1.00 95.19 106 SER A CA 1
ATOM 819 C C . SER A 1 106 ? -6.401 -5.664 -5.028 1.00 95.19 106 SER A C 1
ATOM 821 O O . SER A 1 106 ? -6.868 -6.518 -4.275 1.00 95.19 106 SER A O 1
ATOM 823 N N . ALA A 1 107 ? -5.294 -4.987 -4.717 1.00 96.50 107 ALA A N 1
ATOM 824 C CA . ALA A 1 107 ? -4.502 -5.226 -3.514 1.00 96.50 107 ALA A CA 1
ATOM 825 C C . ALA A 1 107 ? -5.242 -4.821 -2.231 1.00 96.50 107 ALA A C 1
ATOM 827 O O . ALA A 1 107 ? -5.135 -5.514 -1.223 1.00 96.50 107 ALA A O 1
ATOM 828 N N . THR A 1 108 ? -6.012 -3.730 -2.264 1.00 96.56 108 THR A N 1
ATOM 829 C CA . THR A 1 108 ? -6.806 -3.281 -1.110 1.00 96.56 108 THR A CA 1
ATOM 830 C C . THR A 1 108 ? -7.913 -4.272 -0.715 1.00 96.56 108 THR A C 1
ATOM 832 O O . THR A 1 108 ? -7.939 -4.652 0.452 1.00 96.56 108 THR A O 1
ATOM 835 N N . PRO A 1 109 ? -8.774 -4.778 -1.621 1.00 95.62 109 PRO A N 1
ATOM 836 C CA . PRO A 1 109 ? -9.704 -5.858 -1.273 1.00 95.62 109 PRO A CA 1
ATOM 837 C C . PRO A 1 109 ? -9.012 -7.131 -0.777 1.00 95.62 109 PRO A C 1
ATOM 839 O O . PRO A 1 109 ? -9.509 -7.787 0.134 1.00 95.62 109 PRO A O 1
ATOM 842 N N . ALA A 1 110 ? -7.856 -7.487 -1.349 1.00 97.19 110 ALA A N 1
ATOM 843 C CA . ALA A 1 110 ? -7.094 -8.635 -0.867 1.00 97.19 110 ALA A CA 1
ATOM 844 C C . ALA A 1 110 ? -6.611 -8.431 0.581 1.00 97.19 110 ALA A C 1
ATOM 846 O O . ALA A 1 110 ? -6.624 -9.378 1.363 1.00 97.19 110 ALA A O 1
ATOM 847 N N . ALA A 1 111 ? -6.211 -7.206 0.943 1.00 97.12 111 ALA A N 1
ATOM 848 C CA . ALA A 1 111 ? -5.858 -6.839 2.313 1.00 97.12 111 ALA A CA 1
ATOM 849 C C . ALA A 1 111 ? -7.067 -6.944 3.255 1.00 97.12 111 ALA A C 1
ATOM 851 O O . ALA A 1 111 ? -6.956 -7.579 4.299 1.00 97.12 111 ALA A O 1
ATOM 852 N N . ALA A 1 112 ? -8.228 -6.424 2.844 1.00 95.31 112 ALA A N 1
ATOM 853 C CA . ALA A 1 112 ? -9.462 -6.491 3.630 1.00 95.31 112 ALA A CA 1
ATOM 854 C C . ALA A 1 112 ? -9.876 -7.934 3.974 1.00 95.31 112 ALA A C 1
ATOM 856 O O . ALA A 1 112 ? -10.414 -8.186 5.045 1.00 95.31 112 ALA A O 1
ATOM 857 N N . ALA A 1 113 ? -9.575 -8.908 3.108 1.00 96.25 113 ALA A N 1
ATOM 858 C CA . ALA A 1 113 ? -9.869 -10.319 3.362 1.00 96.25 113 ALA A CA 1
ATOM 859 C C . ALA A 1 113 ? -9.005 -10.967 4.465 1.00 96.25 113 ALA A C 1
ATOM 861 O O . ALA A 1 113 ? -9.297 -12.088 4.883 1.00 96.25 113 ALA A O 1
ATOM 862 N N . ILE A 1 114 ? -7.921 -10.315 4.901 1.00 97.88 114 ILE A N 1
ATOM 863 C CA . ILE A 1 114 ? -6.960 -10.864 5.872 1.00 97.88 114 ILE A CA 1
ATOM 864 C C . ILE A 1 114 ? -6.757 -9.977 7.108 1.00 97.88 114 ILE A C 1
ATOM 866 O O . ILE A 1 114 ? -5.904 -10.305 7.936 1.00 97.88 114 ILE A O 1
ATOM 870 N N . THR A 1 115 ? -7.497 -8.875 7.218 1.00 97.12 115 THR A N 1
ATOM 871 C CA . THR A 1 115 ? -7.458 -7.917 8.331 1.00 97.12 115 THR A CA 1
ATOM 872 C C . THR A 1 115 ? -8.853 -7.709 8.910 1.00 97.12 115 THR A C 1
ATOM 874 O O . THR A 1 115 ? -9.844 -7.962 8.233 1.00 97.12 115 THR A O 1
ATOM 877 N N . GLU A 1 116 ? -8.937 -7.230 10.148 1.00 95.00 116 GLU A N 1
ATOM 878 C CA . GLU A 1 116 ? -10.201 -7.109 10.879 1.00 95.00 116 GLU A CA 1
ATOM 879 C C . GLU A 1 116 ? -10.645 -5.658 11.111 1.00 95.00 116 GLU A C 1
ATOM 881 O O . GLU A 1 116 ? -11.846 -5.402 11.101 1.00 95.00 116 GLU A O 1
ATOM 886 N N . ASN A 1 117 ? -9.718 -4.709 11.316 1.00 92.50 117 ASN A N 1
ATOM 887 C CA . ASN A 1 117 ? -10.061 -3.356 11.784 1.00 92.50 117 ASN A CA 1
ATOM 888 C C . ASN A 1 117 ? -9.482 -2.225 10.917 1.00 92.50 117 ASN A C 1
ATOM 890 O O . ASN A 1 117 ? -10.088 -1.160 10.813 1.00 92.50 117 ASN A O 1
ATOM 894 N N . ILE A 1 118 ? -8.310 -2.425 10.310 1.00 94.69 118 ILE A N 1
ATOM 895 C CA . ILE A 1 118 ? -7.608 -1.399 9.530 1.00 94.69 118 ILE A CA 1
ATOM 896 C C . ILE A 1 118 ? -8.383 -1.006 8.264 1.00 94.69 118 ILE A C 1
ATOM 898 O O . ILE A 1 118 ? -8.768 -1.848 7.452 1.00 94.69 118 ILE A O 1
ATOM 902 N N . LEU A 1 119 ? -8.564 0.298 8.044 1.00 94.56 119 LEU A N 1
ATOM 903 C CA . LEU A 1 119 ? -9.230 0.812 6.851 1.00 94.56 119 LEU A CA 1
ATOM 904 C C . LEU A 1 119 ? -8.353 0.675 5.606 1.00 94.56 119 LEU A C 1
ATOM 906 O O . LEU A 1 119 ? -7.235 1.195 5.539 1.00 94.56 119 LEU A O 1
ATOM 910 N N . GLY A 1 120 ? -8.912 0.059 4.569 1.00 94.88 120 GLY A N 1
ATOM 911 C CA . GLY A 1 120 ? -8.272 -0.050 3.268 1.00 94.88 120 GLY A CA 1
ATOM 912 C C . GLY A 1 120 ? -8.553 1.144 2.359 1.00 94.88 120 GLY A C 1
ATOM 913 O O . GLY A 1 120 ? -9.679 1.355 1.919 1.00 94.88 120 GLY A O 1
ATOM 914 N N . LEU A 1 121 ? -7.510 1.891 1.994 1.00 95.62 121 LEU A N 1
ATOM 915 C CA . LEU A 1 121 ? -7.573 2.951 0.988 1.00 95.62 121 LEU A CA 1
ATOM 916 C C . LEU A 1 121 ? -6.821 2.533 -0.281 1.00 95.62 121 LEU A C 1
ATOM 918 O O . LEU A 1 121 ? -5.703 2.010 -0.227 1.00 95.62 121 LEU A O 1
ATOM 922 N N . ALA A 1 122 ? -7.421 2.792 -1.441 1.00 95.31 122 ALA A N 1
ATOM 923 C CA . ALA A 1 122 ? -6.825 2.533 -2.748 1.00 95.31 122 ALA A CA 1
ATOM 924 C C . ALA A 1 122 ? -6.774 3.817 -3.579 1.00 95.31 122 ALA A C 1
ATOM 926 O O . ALA A 1 122 ? -7.777 4.515 -3.730 1.00 95.31 122 ALA A O 1
ATOM 927 N N . THR A 1 123 ? -5.618 4.109 -4.171 1.00 95.69 123 THR A N 1
ATOM 928 C CA . THR A 1 123 ? -5.525 5.143 -5.205 1.00 95.69 123 THR A CA 1
ATOM 929 C C . THR A 1 123 ? -6.010 4.577 -6.543 1.00 95.69 123 THR A C 1
ATOM 931 O O . THR A 1 123 ? -5.667 3.458 -6.914 1.00 95.69 123 THR A O 1
ATOM 934 N N . GLY A 1 124 ? -6.774 5.360 -7.304 1.00 93.94 124 GLY A N 1
ATOM 935 C CA . GLY A 1 124 ? -7.213 5.017 -8.657 1.00 93.94 124 GLY A CA 1
ATOM 936 C C . GLY A 1 124 ? -6.901 6.139 -9.642 1.00 93.94 124 GLY A C 1
ATOM 937 O O . GLY A 1 124 ? -7.114 7.311 -9.335 1.00 93.94 124 GLY A O 1
ATOM 938 N N . HIS A 1 125 ? -6.402 5.805 -10.835 1.00 93.31 125 HIS A N 1
ATOM 939 C CA . HIS A 1 125 ? -6.131 6.814 -11.863 1.00 93.31 125 HIS A CA 1
ATOM 940 C C . HIS A 1 125 ? -7.365 7.060 -12.735 1.00 93.31 125 HIS A C 1
ATOM 942 O O . HIS A 1 125 ? -7.746 6.215 -13.543 1.00 93.31 125 HIS A O 1
ATOM 948 N N . VAL A 1 126 ? -7.966 8.244 -12.622 1.00 91.62 126 VAL A N 1
ATOM 949 C CA . VAL A 1 126 ? -9.210 8.588 -13.340 1.00 91.62 126 VAL A CA 1
ATOM 950 C C . VAL A 1 126 ? -9.020 8.869 -14.837 1.00 91.62 126 VAL A C 1
ATOM 952 O O . VAL A 1 126 ? -9.990 8.902 -15.584 1.00 91.62 126 VAL A O 1
ATOM 955 N N . THR A 1 127 ? -7.783 9.060 -15.300 1.00 89.06 127 THR A N 1
ATOM 956 C CA . THR A 1 127 ? -7.477 9.487 -16.677 1.00 89.06 127 THR A CA 1
ATOM 957 C C . THR A 1 127 ? -7.254 8.339 -17.668 1.00 89.06 127 THR A C 1
ATOM 959 O O . THR A 1 127 ? -7.055 8.602 -18.851 1.00 89.06 127 THR A O 1
ATOM 962 N N . TYR A 1 128 ? -7.293 7.073 -17.232 1.00 85.38 128 TYR A N 1
ATOM 963 C CA . TYR A 1 128 ? -6.903 5.914 -18.057 1.00 85.38 128 TYR A CA 1
ATOM 964 C C . TYR A 1 128 ? -8.072 5.009 -18.468 1.00 85.38 128 TYR A C 1
ATOM 966 O O . TYR A 1 128 ? -8.042 3.799 -18.267 1.00 85.38 128 TYR A O 1
ATOM 974 N N . GLY A 1 129 ? -9.119 5.583 -19.063 1.00 87.50 129 GLY A N 1
ATOM 975 C CA . GLY A 1 129 ? -10.212 4.805 -19.668 1.00 87.50 129 GLY A CA 1
ATOM 976 C C . GLY A 1 129 ? -11.166 4.128 -18.675 1.00 87.50 129 GLY A C 1
ATOM 977 O O . GLY A 1 129 ? -12.060 3.389 -19.086 1.00 87.50 129 GLY A O 1
ATOM 978 N N . PHE A 1 130 ? -11.027 4.391 -17.375 1.00 91.19 130 PHE A N 1
ATOM 979 C CA . PHE A 1 130 ? -12.021 3.982 -16.393 1.00 91.19 130 PHE A CA 1
ATOM 980 C C . PHE A 1 130 ? -13.253 4.877 -16.488 1.00 91.19 130 PHE A C 1
ATOM 982 O O . PHE A 1 130 ? -13.178 6.088 -16.289 1.00 91.19 130 PHE A O 1
ATOM 989 N N . HIS A 1 131 ? -14.410 4.271 -16.741 1.00 94.81 131 HIS A N 1
ATOM 990 C CA . HIS A 1 131 ? -15.674 4.961 -16.541 1.00 94.81 131 HIS A CA 1
ATOM 991 C C . HIS A 1 131 ? -15.899 5.166 -15.030 1.00 94.81 131 HIS A C 1
ATOM 993 O O . HIS A 1 131 ? -15.589 4.255 -14.260 1.00 94.81 131 HIS A O 1
ATOM 999 N N . PRO A 1 132 ? -16.490 6.284 -14.567 1.00 93.38 132 PRO A N 1
ATOM 1000 C CA . PRO A 1 132 ? -16.791 6.492 -13.145 1.00 93.38 132 PRO A CA 1
ATOM 1001 C C . PRO A 1 132 ? -17.572 5.339 -12.494 1.00 93.38 132 PRO A C 1
ATOM 1003 O O . PRO A 1 132 ? -17.347 5.008 -11.334 1.00 93.38 132 PRO A O 1
ATOM 1006 N N . MET A 1 133 ? -18.428 4.661 -13.265 1.00 95.44 133 MET A N 1
ATOM 1007 C CA . MET A 1 133 ? -19.150 3.465 -12.804 1.00 95.44 133 MET A CA 1
ATOM 1008 C C . MET A 1 133 ? -18.237 2.281 -12.462 1.00 95.44 133 MET A C 1
ATOM 1010 O O . MET A 1 133 ? -18.620 1.461 -11.636 1.00 95.44 133 MET A O 1
ATOM 1014 N N . HIS A 1 134 ? -17.041 2.185 -13.050 1.00 93.88 134 HIS A N 1
ATOM 1015 C CA . HIS A 1 134 ? -16.053 1.187 -12.638 1.00 93.88 134 HIS A CA 1
ATOM 1016 C C . HIS A 1 134 ? -15.583 1.473 -11.215 1.00 93.88 134 HIS A C 1
ATOM 1018 O O . HIS A 1 134 ? -15.668 0.589 -10.375 1.00 93.88 134 HIS A O 1
ATOM 1024 N N . PHE A 1 135 ? -15.183 2.713 -10.911 1.00 93.38 135 PHE A N 1
ATOM 1025 C CA . PHE A 1 135 ? -14.780 3.090 -9.552 1.00 93.38 135 PHE A CA 1
ATOM 1026 C C . PHE A 1 135 ? -15.920 2.950 -8.547 1.00 93.38 135 PHE A C 1
ATOM 1028 O O . PHE A 1 135 ? -15.692 2.429 -7.461 1.00 93.38 135 PHE A O 1
ATOM 1035 N N . ALA A 1 136 ? -17.144 3.337 -8.921 1.00 92.56 136 ALA A N 1
ATOM 1036 C CA . ALA A 1 136 ? -18.317 3.118 -8.081 1.00 92.56 136 ALA A CA 1
ATOM 1037 C C . ALA A 1 136 ? -18.521 1.624 -7.786 1.00 92.56 136 ALA A C 1
ATOM 1039 O O . ALA A 1 136 ? -18.752 1.247 -6.642 1.00 92.56 136 ALA A O 1
ATOM 1040 N N . LYS A 1 137 ? -18.384 0.759 -8.802 1.00 93.94 137 LYS A N 1
ATOM 1041 C CA . LYS A 1 137 ? -18.521 -0.688 -8.630 1.00 93.94 137 LYS A CA 1
ATOM 1042 C C . LYS A 1 137 ? -17.377 -1.291 -7.818 1.00 93.94 137 LYS A C 1
ATOM 1044 O O . LYS A 1 137 ? -17.651 -2.152 -6.992 1.00 93.94 137 LYS A O 1
ATOM 1049 N N . PHE A 1 138 ? -16.131 -0.871 -8.039 1.00 92.94 138 PHE A N 1
ATOM 1050 C CA . PHE A 1 138 ? -14.984 -1.328 -7.255 1.00 92.94 138 PHE A CA 1
ATOM 1051 C C . PHE A 1 138 ? -15.153 -0.931 -5.791 1.00 92.94 138 PHE A C 1
ATOM 1053 O O . PHE A 1 138 ? -15.136 -1.810 -4.943 1.00 92.94 138 PHE A O 1
ATOM 1060 N N . GLY A 1 139 ? -15.427 0.347 -5.512 1.00 90.69 139 GLY A N 1
ATOM 1061 C CA . GLY A 1 139 ? -15.680 0.839 -4.158 1.00 90.69 139 GLY 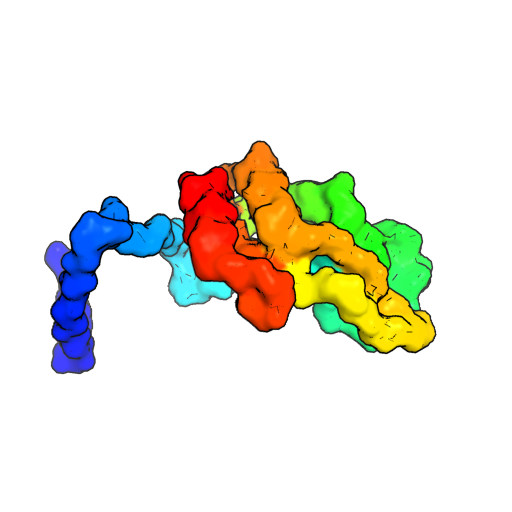A CA 1
ATOM 1062 C C . GLY A 1 139 ? -16.790 0.056 -3.461 1.00 90.69 139 GLY A C 1
ATOM 1063 O O . GLY A 1 139 ? -16.535 -0.549 -2.434 1.00 90.69 139 GLY A O 1
ATOM 1064 N N . ALA A 1 140 ? -17.967 -0.053 -4.085 1.00 91.12 140 ALA A N 1
ATOM 1065 C CA . ALA A 1 140 ? -19.112 -0.781 -3.527 1.00 91.12 140 ALA A CA 1
ATOM 1066 C C . ALA A 1 140 ? -18.971 -2.318 -3.505 1.00 91.12 140 ALA A C 1
ATOM 1068 O O . ALA A 1 140 ? -19.921 -3.009 -3.159 1.00 91.12 140 ALA A O 1
ATOM 1069 N N . THR A 1 141 ? -17.871 -2.877 -4.017 1.00 90.19 141 THR A N 1
ATOM 1070 C CA . THR A 1 141 ? -17.570 -4.317 -3.894 1.00 90.19 141 THR A CA 1
ATOM 1071 C C . THR A 1 141 ? -16.570 -4.576 -2.770 1.00 90.19 141 THR A C 1
ATOM 1073 O O . THR A 1 141 ? -16.517 -5.689 -2.258 1.00 90.19 141 THR A O 1
ATOM 1076 N N . VAL A 1 142 ? -15.733 -3.583 -2.458 1.00 89.56 142 VAL A N 1
ATOM 1077 C CA . VAL A 1 142 ? -14.752 -3.656 -1.371 1.00 89.56 142 VAL A CA 1
ATOM 1078 C C . VAL A 1 142 ? -15.386 -3.268 -0.037 1.00 89.56 142 VAL A C 1
ATOM 1080 O O . VAL A 1 142 ? -15.019 -3.856 0.974 1.00 89.56 142 VAL A O 1
ATOM 1083 N N . ASP A 1 143 ? -16.294 -2.291 -0.063 1.00 86.38 143 ASP A N 1
ATOM 1084 C CA . ASP A 1 143 ? -17.207 -1.952 1.037 1.00 86.38 143 ASP A CA 1
ATOM 1085 C C . ASP A 1 143 ? -18.254 -3.058 1.247 1.00 86.38 143 ASP A C 1
ATOM 1087 O O . ASP A 1 143 ? -18.479 -3.451 2.413 1.00 86.38 143 ASP A O 1
#

Foldseek 3Di:
DDDDDPPDDPDDPDADPPRPPHDPPLDAPDPDADEAEQLFFAQTPDQDLVQVPDPCGRRCSNPCVNVLVVLQVCLVVRHAEYEHDADDDFPDDNSCGRHGGDHFLVVQLVSVVRHDRHYGHGDDDPPDPDDVVNVVVSVVVSD

pLDDT: mean 85.68, std 15.63, range [37.47, 98.31]